Protein 3B0F (pdb70)

Nearest PDB structures (foldseek):
  3b0f-assembly1_A  TM=1.024E+00  e=1.279E-05  Mus musculus
  3b0f-assembly1_B  TM=9.857E-01  e=1.679E-05  Mus musculus
  3b0f-assembly1_B  TM=1.024E+00  e=8.388E-06  Mus musculus
  3b0f-assembly1_A  TM=9.857E-01  e=3.136E-05  Mus musculus

InterPro domains:
  IPR000270 PB1 domain [PF00564] (22-101)
  IPR000270 PB1 domain [SM00666] (3-102)
  IPR000433 Zinc finger, ZZ-type [PF00569] (123-163)
  IPR000433 Zinc finger, ZZ-type [PS01357] (128-154)
  IPR000433 Zinc finger, ZZ-type [PS50135] (123-173)
  IPR000433 Zinc finger, ZZ-type [SM00291] (122-165)
  IPR009060 UBA-like superfamily [SSF46934] (389-438)
  IPR015940 Ubiquitin-associated domain [PS50030] (391-436)
  IPR015940 Ubiquitin-associated domain [SM00165] (396-435)
  IPR033741 Sequestosome-1, UBA domain [PF16577] (381-442)
  IPR033741 Sequestosome-1, UBA domain [cd14320] (395-434)
  IPR034866 Sequestosome-1, PB1 domain [cd06402] (5-102)
  IPR043145 Zinc finger, ZZ-type superfamily [G3DSA:3.30.60.90] (116-167)
  IPR052260 Autophagy Receptor and Signaling Regulator [PTHR15090] (1-440)
  IPR053793 PB1-like domain [PS51745] (3-102)

Organism: Mus musculus (NCBI:txid10090)

Structure (mmCIF, N/CA/C/O backbone):
data_3B0F
#
_entry.id   3B0F
#
_cell.length_a   72.967
_cell.length_b   72.967
_cell.length_c   32.560
_cell.angle_alpha   90.00
_cell.angle_beta   90.00
_cell.angle_gamma   90.00
#
_symmetry.space_group_name_H-M   'P 43 21 2'
#
loop_
_entity.id
_entity.type
_entity.pdbx_description
1 polymer Sequestosome-1
2 non-polymer 'SULFATE ION'
3 water water
#
loop_
_atom_site.group_PDB
_atom_site.id
_atom_site.type_symbol
_atom_site.label_atom_id
_atom_site.label_alt_id
_atom_site.label_comp_id
_atom_site.label_asym_id
_atom_site.label_entity_id
_atom_site.label_seq_id
_atom_site.pdbx_PDB_ins_code
_atom_site.Cartn_x
_atom_site.Cartn_y
_atom_site.Cartn_z
_atom_site.occupancy
_atom_site.B_iso_or_equiv
_atom_site.auth_seq_id
_atom_site.auth_comp_id
_atom_site.auth_asym_id
_atom_site.auth_atom_id
_atom_site.pdbx_PDB_model_num
ATOM 1 N N . ASP A 1 8 ? 8.742 -3.593 -2.253 1.00 17.07 8 ASP A N 1
ATOM 2 C CA . ASP A 1 8 ? 9.310 -4.283 -1.061 1.00 16.08 8 ASP A CA 1
ATOM 3 C C . ASP A 1 8 ? 10.133 -5.479 -1.537 1.00 14.03 8 ASP A C 1
ATOM 4 O O . ASP A 1 8 ? 9.620 -6.368 -2.232 1.00 14.26 8 ASP A O 1
ATOM 9 N N . PRO A 1 9 ? 11.415 -5.525 -1.158 1.00 12.12 9 PRO A N 1
ATOM 10 C CA . PRO A 1 9 ? 12.219 -6.676 -1.587 1.00 11.83 9 PRO A CA 1
ATOM 11 C C . PRO A 1 9 ? 11.689 -8.025 -1.097 1.00 11.32 9 PRO A C 1
ATOM 12 O O . PRO A 1 9 ? 11.911 -9.029 -1.769 1.00 11.37 9 PRO A O 1
ATOM 16 N N . ARG A 1 10 ? 10.963 -8.077 0.019 1.00 10.16 10 ARG A N 1
ATOM 17 C CA . ARG A 1 10 ? 10.391 -9.342 0.445 1.00 10.49 10 ARG A CA 1
ATOM 18 C C . ARG A 1 10 ? 9.323 -9.821 -0.523 1.00 9.33 10 ARG A C 1
ATOM 19 O O . ARG A 1 10 ? 9.183 -10.999 -0.716 1.00 9.38 10 ARG A O 1
ATOM 27 N N . LEU A 1 11 ? 8.575 -8.914 -1.146 1.00 9.22 11 LEU A N 1
ATOM 28 C CA . LEU A 1 11 ? 7.595 -9.314 -2.158 1.00 8.89 11 LEU A CA 1
ATOM 29 C C . LEU A 1 11 ? 8.335 -9.845 -3.384 1.00 8.43 11 LEU A C 1
ATOM 30 O O . LEU A 1 11 ? 7.976 -10.882 -3.893 1.00 9.59 11 LEU A O 1
ATOM 35 N N . ILE A 1 12 ? 9.348 -9.128 -3.871 1.00 8.61 12 ILE A N 1
ATOM 36 C CA A ILE A 1 12 ? 10.106 -9.546 -5.036 0.50 8.39 12 ILE A CA 1
ATOM 37 C CA B ILE A 1 12 ? 10.045 -9.596 -5.066 0.50 8.30 12 ILE A CA 1
ATOM 38 C C . ILE A 1 12 ? 10.665 -10.959 -4.831 1.00 7.60 12 ILE A C 1
ATOM 39 O O . ILE A 1 12 ? 10.542 -11.851 -5.669 1.00 8.82 12 ILE A O 1
ATOM 48 N N A GLU A 1 13 ? 11.305 -11.147 -3.682 0.50 7.49 13 GLU A N 1
ATOM 49 N N B GLU A 1 13 ? 11.316 -11.122 -3.682 0.50 7.63 13 GLU A N 1
ATOM 50 C CA A GLU A 1 13 ? 11.989 -12.404 -3.438 0.50 7.71 13 GLU A CA 1
ATOM 51 C CA B GLU A 1 13 ? 11.987 -12.379 -3.393 0.50 8.12 13 GLU A CA 1
ATOM 52 C C A GLU A 1 13 ? 11.016 -13.553 -3.253 0.50 7.74 13 GLU A C 1
ATOM 53 C C B GLU A 1 13 ? 11.003 -13.529 -3.280 0.50 7.87 13 GLU A C 1
ATOM 54 O O A GLU A 1 13 ? 11.251 -14.653 -3.748 0.50 8.37 13 GLU A O 1
ATOM 55 O O B GLU A 1 13 ? 11.221 -14.603 -3.843 0.50 8.44 13 GLU A O 1
ATOM 66 N N . SER A 1 14 ? 9.914 -13.318 -2.550 1.00 7.38 14 SER A N 1
ATOM 67 C CA . SER A 1 14 ? 8.931 -14.383 -2.388 1.00 7.57 14 SER A CA 1
ATOM 68 C C . SER A 1 14 ? 8.178 -14.689 -3.699 1.00 8.16 14 SER A C 1
ATOM 69 O O . SER A 1 14 ? 7.960 -15.861 -3.960 1.00 7.90 14 SER A O 1
ATOM 72 N N . LEU A 1 15 ? 7.783 -13.678 -4.473 1.00 7.51 15 LEU A N 1
ATOM 73 C CA . LEU A 1 15 ? 7.198 -13.919 -5.784 1.00 8.38 15 LEU A CA 1
ATOM 74 C C . LEU A 1 15 ? 8.129 -14.712 -6.650 1.00 7.50 15 LEU A C 1
ATOM 75 O O . LEU A 1 15 ? 7.676 -15.649 -7.320 1.00 8.07 15 LEU A O 1
ATOM 80 N N . SER A 1 16 ? 9.417 -14.362 -6.646 1.00 7.30 16 SER A N 1
ATOM 81 C CA . SER A 1 16 ? 10.357 -15.062 -7.495 1.00 7.86 16 SER A CA 1
ATOM 82 C C . SER A 1 16 ? 10.418 -16.532 -7.121 1.00 7.16 16 SER A C 1
ATOM 83 O O . SER A 1 16 ? 10.431 -17.395 -7.993 1.00 8.62 16 SER A O 1
ATOM 86 N N . GLN A 1 17 ? 10.442 -16.819 -5.816 1.00 7.12 17 GLN A N 1
ATOM 87 C CA . GLN A 1 17 ? 10.496 -18.208 -5.381 1.00 7.26 17 GLN A CA 1
ATOM 88 C C . GLN A 1 17 ? 9.203 -18.934 -5.792 1.00 7.65 17 GLN A C 1
ATOM 89 O O . GLN A 1 17 ? 9.253 -20.084 -6.252 1.00 8.96 17 GLN A O 1
ATOM 95 N N . MET A 1 18 ? 8.046 -18.293 -5.648 1.00 7.94 18 MET A N 1
ATOM 96 C CA A MET A 1 18 ? 6.767 -18.901 -6.053 0.50 8.20 18 MET A CA 1
ATOM 97 C CA B MET A 1 18 ? 6.850 -19.009 -6.028 0.50 8.51 18 MET A CA 1
ATOM 98 C C . MET A 1 18 ? 6.694 -19.149 -7.557 1.00 7.84 18 MET A C 1
ATOM 99 O O . MET A 1 18 ? 6.177 -20.194 -8.031 1.00 7.79 18 MET A O 1
ATOM 108 N N . LEU A 1 19 ? 7.214 -18.205 -8.340 1.00 8.43 19 LEU A N 1
ATOM 109 C CA . LEU A 1 19 ? 7.228 -18.390 -9.799 1.00 8.85 19 LEU A CA 1
ATOM 110 C C . LEU A 1 19 ? 8.076 -19.562 -10.192 1.00 8.33 19 LEU A C 1
ATOM 111 O O . LEU A 1 19 ? 7.715 -20.328 -11.086 1.00 9.58 19 LEU A O 1
ATOM 116 N N . SER A 1 20 ? 9.164 -19.785 -9.455 1.00 8.32 20 SER A N 1
ATOM 117 C CA . SER A 1 20 ? 10.020 -20.916 -9.732 1.00 9.15 20 SER A CA 1
ATOM 118 C C . SER A 1 20 ? 9.338 -22.255 -9.413 1.00 9.64 20 SER A C 1
ATOM 119 O O . SER A 1 20 ? 9.689 -23.294 -9.972 1.00 10.61 20 SER A O 1
ATOM 122 N N . MET A 1 21 ? 8.344 -22.220 -8.529 1.00 9.76 21 MET A N 1
ATOM 123 C CA A MET A 1 21 ? 7.534 -23.398 -8.237 0.50 10.41 21 MET A CA 1
ATOM 124 C CA B MET A 1 21 ? 7.532 -23.403 -8.247 0.50 10.34 21 MET A CA 1
ATOM 125 C C . MET A 1 21 ? 6.417 -23.625 -9.244 1.00 10.75 21 MET A C 1
ATOM 126 O O . MET A 1 21 ? 5.667 -24.606 -9.134 1.00 12.50 21 MET A O 1
ATOM 135 N N . GLY A 1 22 ? 6.285 -22.741 -10.211 1.00 9.70 22 GLY A N 1
ATOM 136 C CA . GLY A 1 22 ? 5.265 -22.922 -11.229 1.00 11.24 22 GLY A CA 1
ATOM 137 C C . GLY A 1 22 ? 4.008 -22.149 -10.978 1.00 11.57 22 GLY A C 1
ATOM 138 O O . GLY A 1 22 ? 3.065 -22.336 -11.719 1.00 13.75 22 GLY A O 1
ATOM 139 N N . PHE A 1 23 ? 3.969 -21.287 -9.956 1.00 10.19 23 PHE A N 1
ATOM 140 C CA . PHE A 1 23 ? 2.816 -20.400 -9.738 1.00 11.57 23 PHE A CA 1
ATOM 141 C C . PHE A 1 23 ? 2.898 -19.092 -10.465 1.00 12.97 23 PHE A C 1
ATOM 142 O O . PHE A 1 23 ? 3.806 -18.273 -10.168 1.00 16.50 23 PHE A O 1
ATOM 150 N N . SER A 1 24 ? 1.898 -18.798 -11.273 1.00 11.95 24 SER A N 1
ATOM 151 C CA . SER A 1 24 ? 1.866 -17.519 -11.948 1.00 12.84 24 SER A CA 1
ATOM 152 C C . SER A 1 24 ? 1.240 -16.477 -11.050 1.00 11.95 24 SER A C 1
ATOM 153 O O . SER A 1 24 ? 0.779 -16.783 -9.927 1.00 14.84 24 SER A O 1
ATOM 156 N N . ASP A 1 25 ? 1.302 -15.228 -11.471 1.00 9.60 25 ASP A N 1
ATOM 157 C CA . ASP A 1 25 ? 0.670 -14.159 -10.705 1.00 9.92 25 ASP A CA 1
ATOM 158 C C . ASP A 1 25 ? -0.302 -13.413 -11.585 1.00 9.79 25 ASP A C 1
ATOM 159 O O . ASP A 1 25 ? -0.461 -12.192 -11.487 1.00 9.42 25 ASP A O 1
ATOM 164 N N . GLU A 1 26 ? -1.008 -14.141 -12.447 1.00 11.22 26 GLU A N 1
ATOM 165 C CA . GLU A 1 26 ? -1.938 -13.498 -13.358 1.00 12.29 26 GLU A CA 1
ATOM 166 C C . GLU A 1 26 ? -3.015 -12.812 -12.534 1.00 11.06 26 GLU A C 1
ATOM 167 O O . GLU A 1 26 ? -3.552 -13.384 -11.621 1.00 11.72 26 GLU A O 1
ATOM 173 N N . GLY A 1 27 ? -3.287 -11.548 -12.833 1.00 9.82 27 GLY A N 1
ATOM 174 C CA . GLY A 1 27 ? -4.249 -10.767 -12.075 1.00 10.30 27 GLY A CA 1
ATOM 175 C C . GLY A 1 27 ? -3.842 -10.376 -10.674 1.00 9.09 27 GLY A C 1
ATOM 176 O O . GLY A 1 27 ? -4.633 -9.794 -9.940 1.00 11.25 27 GLY A O 1
ATOM 177 N N . GLY A 1 28 ? -2.627 -10.718 -10.269 1.00 8.81 28 GLY A N 1
ATOM 178 C CA . GLY A 1 28 ? -2.122 -10.306 -8.954 1.00 8.14 28 GLY A CA 1
ATOM 179 C C . GLY A 1 28 ? -2.622 -11.178 -7.819 1.00 7.03 28 GLY A C 1
ATOM 180 O O . GLY A 1 28 ? -2.450 -10.789 -6.660 1.00 7.40 28 GLY A O 1
ATOM 181 N N . TRP A 1 29 ? -3.169 -12.381 -8.089 1.00 6.87 29 TRP A N 1
ATOM 182 C CA . TRP A 1 29 ? -3.650 -13.196 -6.981 1.00 5.61 29 TRP A CA 1
ATOM 183 C C . TRP A 1 29 ? -2.556 -13.625 -6.046 1.00 6.61 29 TRP A C 1
ATOM 184 O O . TRP A 1 29 ? -2.791 -13.697 -4.829 1.00 7.15 29 TRP 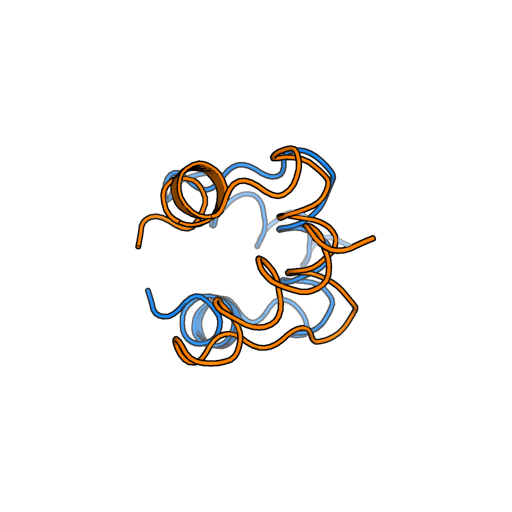A O 1
ATOM 195 N N . LEU A 1 30 ? -1.357 -13.874 -6.604 1.00 5.43 30 LEU A N 1
ATOM 196 C CA . LEU A 1 30 ? -0.272 -14.412 -5.793 1.00 6.78 30 LEU A CA 1
ATOM 197 C C . LEU A 1 30 ? 0.400 -13.291 -5.022 1.00 5.80 30 LEU A C 1
ATOM 198 O O . LEU A 1 30 ? 0.751 -13.440 -3.852 1.00 6.56 30 LEU A O 1
ATOM 203 N N . THR A 1 31 ? 0.517 -12.126 -5.632 1.00 6.18 31 THR A N 1
ATOM 204 C CA . THR A 1 31 ? 0.966 -10.941 -4.901 1.00 6.52 31 THR A CA 1
ATOM 205 C C . THR A 1 31 ? 0.048 -10.688 -3.701 1.00 6.69 31 THR A C 1
ATOM 206 O O . THR A 1 31 ? 0.515 -10.462 -2.576 1.00 6.74 31 THR A O 1
ATOM 210 N N . ARG A 1 32 ? -1.277 -10.755 -3.914 1.00 6.56 32 ARG A N 1
ATOM 211 C CA A ARG A 1 32 ? -2.297 -10.543 -2.868 0.50 6.90 32 ARG A CA 1
ATOM 212 C CA B ARG A 1 32 ? -2.178 -10.476 -2.803 0.50 6.65 32 ARG A CA 1
ATOM 213 C C . ARG A 1 32 ? -2.098 -11.580 -1.726 1.00 5.74 32 ARG A C 1
ATOM 214 O O . ARG A 1 32 ? -2.062 -11.236 -0.523 1.00 7.67 32 ARG A O 1
ATOM 229 N N . LEU A 1 33 ? -1.997 -12.861 -2.106 1.00 5.70 33 LEU A N 1
ATOM 230 C CA . LEU A 1 33 ? -1.761 -13.933 -1.131 1.00 6.55 33 LEU A CA 1
ATOM 231 C C . LEU A 1 33 ? -0.491 -13.670 -0.299 1.00 5.06 33 LEU A C 1
ATOM 232 O O . LEU A 1 33 ? -0.512 -13.758 0.933 1.00 6.78 33 LEU A O 1
ATOM 237 N N . LEU A 1 34 ? 0.617 -13.352 -0.964 1.00 5.50 34 LEU A N 1
ATOM 238 C CA . LEU A 1 34 ? 1.875 -13.148 -0.268 1.00 6.86 34 LEU A CA 1
ATOM 239 C C . LEU A 1 34 ? 1.780 -11.945 0.650 1.00 6.35 34 LEU A C 1
ATOM 240 O O . LEU A 1 34 ? 2.234 -12.009 1.789 1.00 7.04 34 LEU A O 1
ATOM 245 N N . GLN A 1 35 ? 1.129 -10.871 0.185 1.00 6.82 35 GLN A N 1
ATOM 246 C CA . GLN A 1 35 ? 0.948 -9.721 1.053 1.00 7.41 35 GLN A CA 1
ATOM 247 C C . GLN A 1 35 ? 0.160 -10.091 2.284 1.00 7.01 35 GLN A C 1
ATOM 248 O O . GLN A 1 35 ? 0.538 -9.699 3.420 1.00 8.26 35 GLN A O 1
ATOM 254 N N A THR A 1 36 ? -0.925 -10.866 2.154 0.50 7.08 36 THR A N 1
ATOM 255 N N B THR A 1 36 ? -0.895 -10.873 2.098 0.50 6.52 36 THR A N 1
ATOM 256 C CA A THR A 1 36 ? -1.724 -11.184 3.368 0.50 7.81 36 THR A CA 1
ATOM 257 C CA B THR A 1 36 ? -1.783 -11.149 3.210 0.50 7.10 36 THR A CA 1
ATOM 258 C C A THR A 1 36 ? -0.964 -12.036 4.341 0.50 8.12 36 THR A C 1
ATOM 259 C C B THR A 1 36 ? -1.149 -12.162 4.211 0.50 7.46 36 THR A C 1
ATOM 260 O O A THR A 1 36 ? -1.173 -12.017 5.563 0.50 9.04 36 THR A O 1
ATOM 261 O O B THR A 1 36 ? -1.582 -12.295 5.370 0.50 8.91 36 THR A O 1
ATOM 268 N N . LYS A 1 37 ? -0.056 -12.805 3.782 1.00 8.72 37 LYS A N 1
ATOM 269 C CA . LYS A 1 37 ? 0.769 -13.687 4.604 1.00 9.65 37 LYS A CA 1
ATOM 270 C C . LYS A 1 37 ? 2.125 -13.098 5.058 1.00 10.15 37 LYS A C 1
ATOM 271 O O . LYS A 1 37 ? 2.999 -13.843 5.554 1.00 11.41 37 LYS A O 1
ATOM 277 N N A ASN A 1 38 ? 2.300 -11.796 4.830 0.70 9.71 38 ASN A N 1
ATOM 278 N N B ASN A 1 38 ? 2.276 -11.770 4.979 0.30 9.57 38 ASN A N 1
ATOM 279 C CA A ASN A 1 38 ? 3.522 -11.118 5.219 0.70 10.18 38 ASN A CA 1
ATOM 280 C CA B ASN A 1 38 ? 3.565 -11.081 5.220 0.30 9.22 38 ASN A CA 1
ATOM 281 C C A ASN A 1 38 ? 4.732 -11.801 4.609 0.70 9.92 38 ASN A C 1
ATOM 282 C C B ASN A 1 38 ? 4.733 -11.858 4.620 0.30 9.18 38 ASN A C 1
ATOM 283 O O A ASN A 1 38 ? 5.801 -11.866 5.235 0.70 10.75 38 ASN A O 1
ATOM 284 O O B ASN A 1 38 ? 5.759 -12.070 5.281 0.30 9.59 38 ASN A O 1
ATOM 293 N N . TYR A 1 39 ? 4.559 -12.284 3.365 1.00 8.87 39 TYR A N 1
ATOM 294 C CA . TYR A 1 39 ? 5.651 -12.846 2.538 1.00 9.32 39 TYR A CA 1
ATOM 295 C C . TYR A 1 39 ? 6.174 -14.161 3.050 1.00 9.12 39 TYR A C 1
ATOM 296 O O . TYR A 1 39 ? 7.251 -14.589 2.630 1.00 11.23 39 TYR A O 1
ATOM 305 N N A ASP A 1 40 ? 5.405 -14.814 3.919 0.50 8.66 40 ASP A N 1
ATOM 306 N N B ASP A 1 40 ? 5.435 -14.798 3.950 0.50 9.27 40 ASP A N 1
ATOM 307 C CA A ASP A 1 40 ? 5.747 -16.119 4.513 0.50 8.91 40 ASP A CA 1
ATOM 308 C CA B ASP A 1 40 ? 5.867 -16.093 4.462 0.50 9.99 40 ASP A CA 1
ATOM 309 C C A ASP A 1 40 ? 5.384 -17.214 3.498 0.50 8.97 40 ASP A C 1
ATOM 310 C C B ASP A 1 40 ? 5.413 -17.183 3.490 0.50 9.56 40 ASP A C 1
ATOM 311 O O A ASP A 1 40 ? 4.201 -17.510 3.311 0.50 9.97 40 ASP A O 1
ATOM 312 O O B ASP A 1 40 ? 4.218 -17.448 3.332 0.50 10.46 40 ASP A O 1
ATOM 321 N N . ILE A 1 41 ? 6.378 -17.815 2.837 1.00 9.03 41 ILE A N 1
ATOM 322 C CA . ILE A 1 41 ? 6.087 -18.822 1.802 1.00 9.46 41 ILE A CA 1
ATOM 323 C C . ILE A 1 41 ? 5.431 -20.076 2.396 1.00 9.26 41 ILE A C 1
ATOM 324 O O . ILE A 1 41 ? 4.477 -20.570 1.805 1.00 9.97 41 ILE A O 1
ATOM 329 N N . GLY A 1 42 ? 5.921 -20.587 3.535 1.00 8.77 42 GLY A N 1
ATOM 330 C CA . GLY A 1 42 ? 5.247 -21.730 4.206 1.00 8.29 42 GLY A CA 1
ATOM 331 C C . GLY A 1 42 ? 3.747 -21.480 4.406 1.00 9.33 42 GLY A C 1
ATOM 332 O O . GLY A 1 42 ? 2.911 -22.335 4.103 1.00 9.31 42 GLY A O 1
ATOM 333 N N . ALA A 1 43 ? 3.416 -20.278 4.905 1.00 9.38 43 ALA A N 1
ATOM 334 C CA . ALA A 1 43 ? 2.025 -19.917 5.199 1.00 9.48 43 ALA A CA 1
ATOM 335 C C . ALA A 1 43 ? 1.226 -19.825 3.886 1.00 9.34 43 ALA A C 1
ATOM 336 O O . ALA A 1 43 ? 0.060 -20.283 3.818 1.00 9.25 43 ALA A O 1
ATOM 338 N N . ALA A 1 44 ? 1.826 -19.231 2.850 1.00 9.00 44 ALA A N 1
ATOM 339 C CA . ALA A 1 44 ? 1.144 -19.151 1.558 1.00 8.42 44 ALA A CA 1
ATOM 340 C C . ALA A 1 44 ? 0.864 -20.541 0.992 1.00 7.97 44 ALA A C 1
ATOM 341 O O . ALA A 1 44 ? -0.249 -20.822 0.545 1.00 8.15 44 ALA A O 1
ATOM 343 N N . LEU A 1 45 ? 1.847 -21.434 1.085 1.00 9.03 45 LEU A N 1
ATOM 344 C CA . LEU A 1 45 ? 1.666 -22.791 0.570 1.00 8.18 45 LEU A CA 1
ATOM 345 C C . LEU A 1 45 ? 0.577 -23.544 1.347 1.00 9.32 45 LEU A C 1
ATOM 346 O O . LEU A 1 45 ? -0.209 -24.312 0.766 1.00 9.20 45 LEU A O 1
ATOM 351 N N . ASP A 1 46 ? 0.543 -23.312 2.656 1.00 9.33 46 ASP A N 1
ATOM 352 C CA A ASP A 1 46 ? -0.504 -23.900 3.503 0.50 10.52 46 ASP A CA 1
ATOM 353 C CA B ASP A 1 46 ? -0.494 -23.915 3.495 0.50 10.94 46 ASP A CA 1
ATOM 354 C C . ASP A 1 46 ? -1.887 -23.431 3.062 1.00 10.51 46 ASP A C 1
ATOM 355 O O . ASP A 1 46 ? -2.841 -24.216 2.992 1.00 11.39 46 ASP A O 1
ATOM 364 N N . THR A 1 47 ? -2.002 -22.142 2.761 1.00 10.78 47 THR A N 1
ATOM 365 C CA . THR A 1 47 ? -3.311 -21.560 2.354 1.00 11.01 47 THR A CA 1
ATOM 366 C C . THR A 1 47 ? -3.826 -22.130 1.061 1.00 11.56 47 THR A C 1
ATOM 367 O O . THR A 1 47 ? -5.050 -22.352 0.922 1.00 11.86 47 THR A O 1
ATOM 371 N N . ILE A 1 48 ? -2.928 -22.376 0.112 1.00 10.76 48 ILE A N 1
ATOM 372 C CA . ILE A 1 48 ? -3.362 -22.977 -1.160 1.00 11.66 48 ILE A CA 1
ATOM 373 C C . ILE A 1 48 ? -3.382 -24.513 -1.120 1.00 12.04 48 ILE A C 1
ATOM 374 O O . ILE A 1 48 ? -3.608 -25.186 -2.151 1.00 13.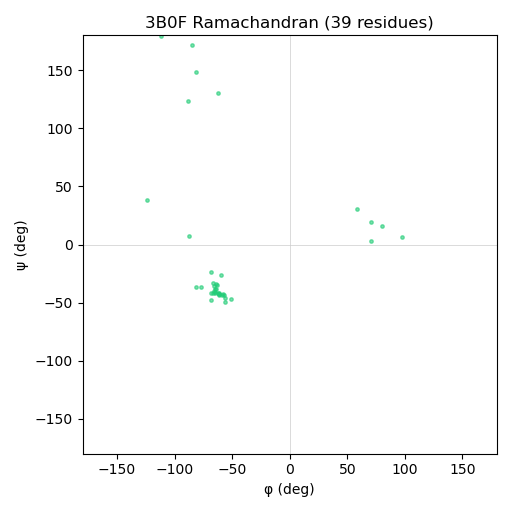00 48 ILE A O 1
ATOM 379 N N A GLN A 1 49 ? -3.138 -25.054 0.076 0.50 12.31 49 GLN A N 1
ATOM 380 N N B GLN A 1 49 ? -3.137 -25.050 0.077 0.50 12.68 49 GLN A N 1
ATOM 381 C CA A GLN A 1 49 ? -3.173 -26.495 0.332 0.50 12.96 49 GLN A CA 1
ATOM 382 C CA B GLN A 1 49 ? -3.201 -26.486 0.341 0.50 13.71 49 GLN A CA 1
ATOM 383 C C A GLN A 1 49 ? -2.185 -27.232 -0.555 0.50 13.71 49 GLN A C 1
ATOM 384 C C B GLN A 1 49 ? -2.184 -27.243 -0.523 0.50 14.10 49 GLN A C 1
ATOM 385 O O A GLN A 1 49 ? -2.467 -28.308 -1.088 0.50 14.69 49 GLN A O 1
ATOM 386 O O B GLN A 1 49 ? -2.445 -28.351 -0.999 0.50 14.94 49 GLN A O 1
ATOM 397 N N . TYR A 1 50 ? -1.001 -26.639 -0.682 1.00 14.87 50 TYR A N 1
ATOM 398 C CA . TYR A 1 50 ? 0.081 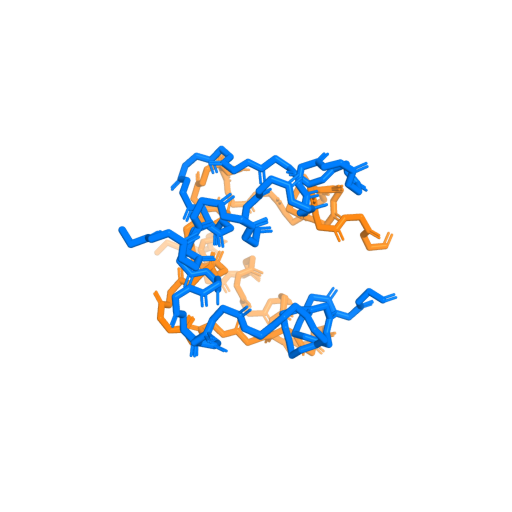-27.206 -1.490 1.00 16.04 50 TYR A CA 1
ATOM 399 C C . TYR A 1 50 ? 0.807 -28.261 -0.698 1.00 17.11 50 TYR A C 1
ATOM 400 O O . TYR A 1 50 ? 0.854 -29.348 -1.173 1.00 18.77 50 TYR A O 1
ATOM 409 N N . ASP B 1 8 ? -24.561 -12.406 -8.566 1.00 14.87 8 ASP B N 1
ATOM 410 C CA . ASP B 1 8 ? -23.795 -13.224 -9.567 1.00 14.73 8 ASP B CA 1
ATOM 411 C C . ASP B 1 8 ? -23.712 -14.678 -9.120 1.00 13.68 8 ASP B C 1
ATOM 412 O O . ASP B 1 8 ? -22.914 -15.008 -8.274 1.00 14.34 8 ASP B O 1
ATOM 417 N N . PRO B 1 9 ? -24.546 -15.552 -9.687 1.00 13.29 9 PRO B N 1
ATOM 418 C CA . PRO B 1 9 ? -24.559 -16.948 -9.224 1.00 13.74 9 PRO B CA 1
ATOM 419 C C . PRO B 1 9 ? -23.225 -17.679 -9.410 1.00 13.87 9 PRO B C 1
ATOM 420 O O . PRO B 1 9 ? -23.001 -18.662 -8.700 1.00 12.49 9 PRO B O 1
ATOM 424 N N A ARG B 1 10 ? -22.367 -17.224 -10.334 0.50 13.34 10 ARG B N 1
ATOM 425 N N B ARG B 1 10 ? -22.389 -17.253 -10.375 0.50 13.67 10 ARG B N 1
ATOM 426 C CA A ARG B 1 10 ? -21.097 -17.880 -10.541 0.50 11.26 10 ARG B CA 1
ATOM 427 C CA B ARG B 1 10 ? -21.087 -17.874 -10.583 0.50 12.19 10 ARG B CA 1
ATOM 428 C C A ARG B 1 10 ? -19.980 -17.454 -9.582 0.50 11.98 10 ARG B C 1
ATOM 429 C C B ARG B 1 10 ? -19.988 -17.455 -9.589 0.50 12.45 10 ARG B C 1
ATOM 430 O O A ARG B 1 10 ? -19.187 -18.292 -9.181 0.50 12.13 10 ARG B O 1
ATOM 431 O O B ARG B 1 10 ? -19.206 -18.300 -9.181 0.50 12.48 10 ARG B O 1
ATOM 446 N N . LEU B 1 11 ? -19.959 -16.198 -9.155 1.00 10.84 11 LEU B N 1
ATOM 447 C CA . LEU B 1 11 ? -19.067 -15.811 -8.055 1.00 11.69 11 LEU B CA 1
ATOM 448 C C . LEU B 1 11 ? -19.591 -16.677 -6.920 1.00 10.18 11 LEU B C 1
ATOM 449 O O . LEU B 1 11 ? -18.784 -17.214 -6.137 1.00 10.88 11 LEU B O 1
ATOM 454 N N . ILE B 1 12 ? -20.941 -16.692 -6.737 1.00 10.19 12 ILE B N 1
ATOM 455 C CA . ILE B 1 12 ? -21.447 -17.244 -5.485 1.00 8.57 12 ILE B CA 1
ATOM 456 C C . ILE B 1 12 ? -21.079 -18.718 -5.423 1.00 8.06 12 ILE B C 1
ATOM 457 O O . ILE B 1 12 ? -20.522 -19.166 -4.459 1.00 7.37 12 ILE B O 1
ATOM 462 N N A GLU B 1 13 ? -21.404 -19.466 -6.462 0.50 7.80 13 GLU B N 1
ATOM 463 N N B GLU B 1 13 ? -21.379 -19.463 -6.489 0.50 8.22 13 GLU B N 1
ATOM 464 C CA A GLU B 1 13 ? -21.198 -20.887 -6.426 0.50 7.91 13 GLU B CA 1
ATOM 465 C CA B GLU B 1 13 ? -21.122 -20.903 -6.586 0.50 8.71 13 GLU B CA 1
ATOM 466 C C A GLU B 1 13 ? -19.697 -21.187 -6.531 0.50 6.75 13 GLU B C 1
ATOM 467 C C B GLU B 1 13 ? -19.658 -21.177 -6.468 0.50 7.75 13 GLU B C 1
ATOM 468 O O A GLU B 1 13 ? -19.235 -22.059 -5.792 0.50 6.57 13 GLU B O 1
ATOM 469 O O B GLU B 1 13 ? -19.238 -22.031 -5.693 0.50 7.19 13 GLU B O 1
ATOM 480 N N A SER B 1 14 ? -18.913 -20.459 -7.362 0.50 7.16 14 SER B N 1
ATOM 481 N N B SER B 1 14 ? -18.878 -20.456 -7.267 0.50 8.66 14 SER B N 1
ATOM 482 C CA A SER B 1 14 ? -17.463 -20.792 -7.425 0.50 6.51 14 SER B CA 1
ATOM 483 C CA B SER B 1 14 ? -17.490 -20.764 -7.428 0.50 8.80 14 SER B CA 1
ATOM 484 C C A SER B 1 14 ? -16.765 -20.536 -6.091 0.50 7.07 14 SER B C 1
ATOM 485 C C B SER B 1 14 ? -16.721 -20.510 -6.110 0.50 8.13 14 SER B C 1
ATOM 486 O O A SER B 1 14 ? -16.064 -21.410 -5.608 0.50 7.75 14 SER B O 1
ATOM 487 O O B SER B 1 14 ? -15.973 -21.367 -5.626 0.50 8.38 14 SER B O 1
ATOM 492 N N . LEU B 1 15 ? -16.947 -19.340 -5.506 1.00 6.59 15 LEU B N 1
ATOM 493 C CA . LEU B 1 15 ? -16.315 -19.062 -4.248 1.00 6.80 15 LEU B CA 1
ATOM 494 C C . LEU B 1 15 ? -16.836 -19.961 -3.156 1.00 7.35 15 LEU B C 1
ATOM 495 O O . LEU B 1 15 ? -16.053 -20.476 -2.358 1.00 8.31 15 LEU B O 1
ATOM 500 N N . SER B 1 16 ? -18.144 -20.213 -3.116 1.00 6.21 16 SER B N 1
ATOM 501 C CA . SER B 1 16 ? -18.707 -21.061 -2.063 1.00 6.13 16 SER B CA 1
ATOM 502 C C . SER B 1 16 ? -18.125 -22.488 -2.162 1.00 5.67 16 SER B C 1
ATOM 503 O O . SER B 1 16 ? -17.790 -23.086 -1.125 1.00 6.99 16 SER B O 1
ATOM 506 N N . GLN B 1 17 ? -18.007 -23.009 -3.395 1.00 6.23 17 GLN B N 1
ATOM 507 C CA . GLN B 1 17 ? -17.469 -24.365 -3.552 1.00 6.56 17 GLN B CA 1
ATOM 508 C C . GLN B 1 17 ? -16.008 -24.385 -3.121 1.00 6.90 17 GLN B C 1
ATOM 509 O O . GLN B 1 17 ? -15.571 -25.364 -2.492 1.00 8.78 17 GLN B O 1
ATOM 515 N N . MET B 1 18 ? -15.235 -23.349 -3.458 1.00 7.09 18 MET B N 1
ATOM 516 C CA A MET B 1 18 ? -13.854 -23.395 -3.028 0.50 7.00 18 MET B CA 1
ATOM 517 C CA B MET B 1 18 ? -13.814 -23.255 -3.066 0.50 7.59 18 MET B CA 1
ATOM 518 C C . MET B 1 18 ? -13.679 -23.172 -1.533 1.00 6.99 18 MET B C 1
ATOM 519 O O . MET B 1 18 ? -12.784 -23.794 -0.936 1.00 8.09 18 MET B O 1
ATOM 528 N N . LEU B 1 19 ? -14.571 -22.386 -0.887 1.00 6.70 19 LEU B N 1
ATOM 529 C CA . LEU B 1 19 ? -14.543 -22.325 0.590 1.00 6.32 19 LEU B C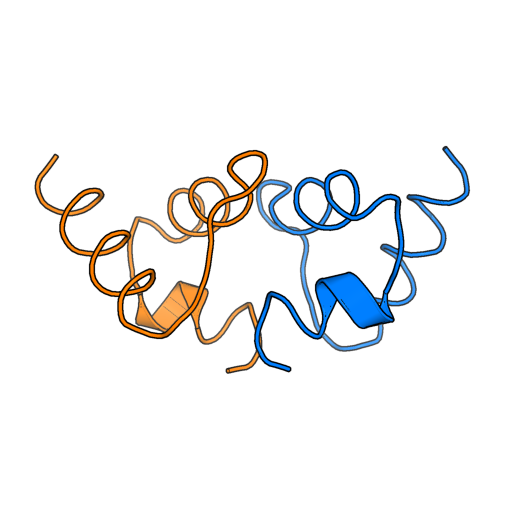A 1
ATOM 530 C C . LEU B 1 19 ? -14.819 -23.731 1.155 1.00 7.33 19 LEU B C 1
ATOM 531 O O . LEU B 1 19 ? -14.157 -24.178 2.089 1.00 8.83 19 LEU B O 1
ATOM 536 N N . SER B 1 20 ? -15.777 -24.455 0.578 1.00 6.98 20 SER B N 1
ATOM 537 C CA A SER B 1 20 ? -16.065 -25.789 1.108 0.50 7.71 20 SER B CA 1
ATOM 538 C CA B SER B 1 20 ? -16.097 -25.825 1.015 0.50 7.79 20 SER B CA 1
ATOM 539 C C . SER B 1 20 ? -14.882 -26.742 0.933 1.00 7.22 20 SER B C 1
ATOM 540 O O . SER B 1 20 ? -14.710 -27.666 1.751 1.00 8.91 20 SER B O 1
ATOM 545 N N A MET B 1 21 ? -14.049 -26.511 -0.091 0.50 4.61 21 MET B N 1
ATOM 546 N N B MET B 1 21 ? -14.045 -26.503 -0.087 0.50 4.63 21 MET B N 1
ATOM 547 C CA A MET B 1 21 ? -12.823 -27.309 -0.279 0.50 4.97 21 MET B CA 1
ATOM 548 C CA B MET B 1 21 ? -12.819 -27.287 -0.303 0.50 5.02 21 MET B CA 1
ATOM 549 C C A MET B 1 21 ? -11.706 -26.920 0.683 0.50 4.95 21 MET B C 1
ATOM 550 C C B MET B 1 21 ? -11.701 -26.906 0.665 0.50 4.96 21 MET B C 1
ATOM 551 O O A MET B 1 21 ? -10.636 -27.504 0.646 0.50 5.02 21 MET B O 1
ATOM 552 O O B MET B 1 21 ? -10.632 -27.487 0.621 0.50 4.94 21 MET B O 1
ATOM 561 N N . GLY B 1 22 ? -11.950 -25.919 1.518 1.00 5.10 22 GLY B N 1
ATOM 562 C CA . GLY B 1 22 ? -11.006 -25.513 2.569 1.00 6.24 22 GLY B CA 1
ATOM 563 C C . GLY B 1 22 ? -10.129 -24.311 2.245 1.00 6.36 22 GLY B C 1
ATOM 564 O O . GLY B 1 22 ? -9.187 -24.013 3.012 1.00 7.91 22 GLY B O 1
ATOM 565 N N . PHE B 1 23 ? -10.383 -23.642 1.113 1.00 6.31 23 PHE B N 1
ATOM 566 C CA . PHE B 1 23 ? -9.660 -22.378 0.791 1.00 7.06 23 PHE B CA 1
ATOM 567 C C . PHE B 1 23 ? -10.286 -21.208 1.501 1.00 9.31 23 PHE B C 1
ATOM 568 O O . PHE B 1 23 ? -11.431 -21.221 1.852 1.00 12.65 23 PHE B O 1
ATOM 576 N N . SER B 1 24 ? -9.485 -20.227 1.841 1.00 9.81 24 SER B N 1
ATOM 577 C CA . SER B 1 24 ? -10.041 -18.977 2.377 1.00 9.32 24 SER B CA 1
ATOM 578 C C . SER B 1 24 ? -9.839 -17.846 1.423 1.00 8.60 24 SER B C 1
ATOM 579 O O . SER B 1 24 ? -9.222 -18.019 0.361 1.00 8.65 24 SER B O 1
ATOM 582 N N . ASP B 1 25 ? -10.323 -16.663 1.816 1.00 7.54 25 ASP B N 1
ATOM 583 C CA . ASP B 1 25 ? -10.195 -15.552 0.957 1.00 7.88 25 ASP B CA 1
ATOM 584 C C . ASP B 1 25 ? -9.635 -14.347 1.659 1.00 8.49 25 ASP B C 1
ATOM 585 O O . ASP B 1 25 ? -10.059 -13.255 1.405 1.00 8.02 25 ASP B O 1
ATOM 590 N N A GLU B 1 26 ? -8.590 -14.553 2.475 0.50 9.43 26 GLU B N 1
ATOM 591 N N B GLU B 1 26 ? -8.647 -14.526 2.513 0.50 9.65 26 GLU B N 1
ATOM 592 C CA A GLU B 1 26 ? -7.958 -13.382 3.109 0.50 9.58 26 GLU B CA 1
ATOM 593 C CA B GLU B 1 26 ? -8.201 -13.334 3.188 0.50 10.07 26 GLU B CA 1
ATOM 594 C C A GLU B 1 26 ? -7.403 -12.375 2.138 0.50 9.25 26 GLU B C 1
ATOM 595 C C B GLU B 1 26 ? -7.476 -12.405 2.213 0.50 9.24 26 GLU B C 1
ATOM 596 O O A GLU B 1 26 ? -6.753 -12.750 1.140 0.50 8.46 26 GLU B O 1
ATOM 597 O O B GLU B 1 26 ? -6.796 -12.876 1.267 0.50 8.89 26 GLU B O 1
ATOM 608 N N . GLY B 1 27 ? -7.708 -11.109 2.371 1.00 9.26 27 GLY B N 1
ATOM 609 C CA . GLY B 1 27 ? -7.279 -10.080 1.460 1.00 8.93 27 GLY B CA 1
ATOM 610 C C . GLY B 1 27 ? -7.846 -10.211 0.060 1.00 6.97 27 GLY B C 1
ATOM 611 O O . GLY B 1 27 ? -7.436 -9.486 -0.838 1.00 9.14 27 GLY B O 1
ATOM 612 N N . GLY B 1 28 ? -8.864 -11.071 -0.130 1.00 8.14 28 GLY B N 1
ATOM 613 C CA . GLY B 1 28 ? -9.426 -11.252 -1.455 1.00 6.89 28 GLY B CA 1
ATOM 614 C C . GLY B 1 28 ? -8.525 -11.979 -2.459 1.00 5.43 28 GLY B C 1
ATOM 615 O O . GLY B 1 28 ? -8.750 -11.857 -3.666 1.00 5.88 28 GLY B O 1
ATOM 616 N N . TRP B 1 29 ? -7.514 -12.731 -1.981 1.00 6.50 29 TRP B N 1
ATOM 617 C CA . TRP B 1 29 ? -6.624 -13.458 -2.929 1.00 5.42 29 TRP B CA 1
ATOM 618 C C . TRP B 1 29 ? -7.402 -14.415 -3.814 1.00 5.00 29 TRP B C 1
ATOM 619 O O . TRP B 1 29 ? -7.122 -14.487 -5.026 1.00 4.93 29 TRP B O 1
ATOM 630 N N . LEU B 1 30 ? -8.368 -15.145 -3.232 1.00 4.18 30 LEU B N 1
ATOM 631 C CA . LEU B 1 30 ? -9.095 -16.165 -3.960 1.00 6.06 30 LEU B CA 1
ATOM 632 C C . LEU B 1 30 ? -10.145 -15.530 -4.874 1.00 4.92 30 LEU B C 1
ATOM 633 O O . LEU B 1 30 ? -10.333 -15.946 -6.000 1.00 4.81 30 LEU B O 1
ATOM 638 N N . THR B 1 31 ? -10.770 -14.445 -4.419 1.00 5.22 31 THR B N 1
ATOM 639 C CA . THR B 1 31 ? -11.628 -13.656 -5.310 1.00 4.56 31 THR B CA 1
ATOM 640 C C . THR B 1 31 ? -10.846 -13.153 -6.504 1.00 4.42 31 THR B C 1
ATOM 641 O O . THR B 1 31 ? -11.326 -13.226 -7.597 1.00 4.60 31 THR B O 1
ATOM 645 N N A ARG B 1 32 ? -9.625 -12.625 -6.310 0.50 5.02 32 ARG B N 1
ATOM 646 N N B ARG B 1 32 ? -9.640 -12.686 -6.277 0.50 4.89 32 ARG B N 1
ATOM 647 C CA A ARG B 1 32 ? -8.749 -12.185 -7.438 0.50 5.02 32 ARG B CA 1
ATOM 648 C CA B ARG B 1 32 ? -8.814 -12.195 -7.345 0.50 4.79 32 ARG B CA 1
ATOM 649 C C A ARG B 1 32 ? -8.481 -13.330 -8.413 0.50 5.04 32 ARG B C 1
ATOM 650 C C B ARG B 1 32 ? -8.480 -13.308 -8.369 0.50 4.96 32 ARG B C 1
ATOM 651 O O A ARG B 1 32 ? -8.616 -13.190 -9.649 0.50 5.81 32 ARG B O 1
ATOM 652 O O B ARG B 1 32 ? -8.617 -13.130 -9.598 0.50 6.00 32 ARG B O 1
ATOM 667 N N . LEU B 1 33 ? -8.085 -14.476 -7.863 1.00 3.73 33 LEU B N 1
ATOM 668 C CA . LEU B 1 33 ? -7.800 -15.628 -8.703 1.00 4.76 33 LEU B CA 1
ATOM 669 C C . LEU B 1 33 ? -9.041 -16.021 -9.505 1.00 5.46 33 LEU B C 1
ATOM 670 O O . LEU B 1 33 ? -8.972 -16.229 -10.736 1.00 5.45 33 LEU B O 1
ATOM 675 N N . LEU B 1 34 ? -10.163 -16.193 -8.826 1.00 4.70 34 LEU B N 1
ATOM 676 C CA . LEU B 1 34 ? -11.373 -16.630 -9.522 1.00 4.69 34 LEU B CA 1
ATOM 677 C C . LEU B 1 34 ? -11.769 -15.597 -10.559 1.00 6.25 34 LEU B C 1
ATOM 678 O O . LEU B 1 34 ? -12.152 -15.982 -11.660 1.00 7.09 34 LEU B O 1
ATOM 683 N N . GLN B 1 35 ? -11.689 -14.303 -10.261 1.00 6.21 35 GLN B N 1
ATOM 684 C CA . GLN B 1 35 ? -12.047 -13.306 -11.288 1.00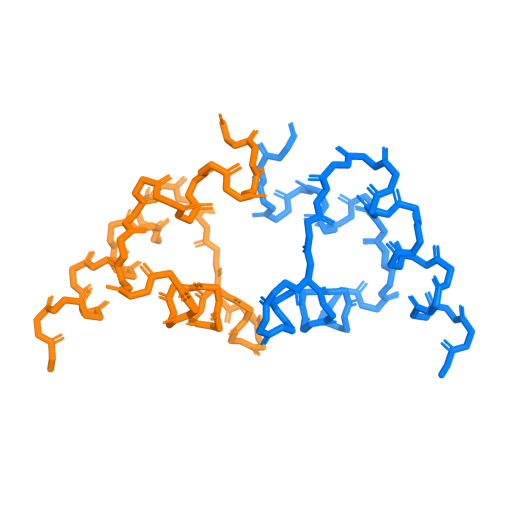 6.89 35 GLN B CA 1
ATOM 685 C C . GLN B 1 35 ? -11.150 -13.468 -12.537 1.00 7.62 35 GLN B C 1
ATOM 686 O O . GLN B 1 35 ? -11.624 -13.438 -13.693 1.00 7.11 35 GLN B O 1
ATOM 692 N N A THR B 1 36 ? -9.851 -13.600 -12.316 0.50 6.57 36 THR B N 1
ATOM 693 N N B THR B 1 36 ? -9.846 -13.628 -12.307 0.50 7.38 36 THR B N 1
ATOM 694 C CA A THR B 1 36 ? -8.931 -13.760 -13.426 0.50 6.71 36 THR B CA 1
ATOM 695 C CA B THR B 1 36 ? -8.886 -13.760 -13.404 0.50 8.25 36 THR B CA 1
ATOM 696 C C A THR B 1 36 ? -9.329 -14.957 -14.283 0.50 6.77 36 THR B C 1
ATOM 697 C C B THR B 1 36 ? -9.103 -15.042 -14.225 0.50 7.76 36 THR B C 1
ATOM 698 O O A THR B 1 36 ? -9.333 -14.867 -15.522 0.50 6.73 36 THR B O 1
ATOM 699 O O B THR B 1 36 ? -8.717 -15.113 -15.389 0.50 8.30 36 THR B O 1
ATOM 706 N N . LYS B 1 37 ? -9.748 -16.040 -13.609 1.00 6.11 37 LYS B N 1
ATOM 707 C CA . LYS B 1 37 ? -10.123 -17.261 -14.263 1.00 6.46 37 LYS B CA 1
ATOM 708 C C . LYS B 1 37 ? -11.592 -17.366 -14.635 1.00 6.28 37 LYS B C 1
ATOM 709 O O . LYS B 1 37 ? -12.101 -18.453 -14.857 1.00 6.84 37 LYS B O 1
ATOM 715 N N . ASN B 1 38 ? -12.255 -16.216 -14.727 1.00 6.24 38 ASN B N 1
ATOM 716 C CA . ASN B 1 38 ? -13.659 -16.173 -15.160 1.00 5.81 38 ASN B CA 1
ATOM 717 C C . ASN B 1 38 ? -14.618 -16.992 -14.309 1.00 5.80 38 ASN B C 1
ATOM 718 O O . ASN B 1 38 ? -15.607 -17.513 -14.757 1.00 5.23 38 ASN B O 1
ATOM 723 N N . TYR B 1 39 ? -14.282 -17.099 -13.027 1.00 6.01 39 TYR B N 1
ATOM 724 C CA . TYR B 1 39 ? -15.042 -17.890 -12.023 1.00 5.65 39 TYR B CA 1
ATOM 725 C C . TYR B 1 39 ? -15.056 -19.383 -12.294 1.00 5.82 39 TYR B C 1
ATOM 726 O O . TYR B 1 39 ? -15.920 -20.096 -11.791 1.00 6.60 39 TYR B O 1
ATOM 735 N N A ASP B 1 40 ? -14.085 -19.878 -13.068 0.50 5.49 40 ASP B N 1
ATOM 736 N N B ASP B 1 40 ? -14.058 -19.855 -13.034 0.50 5.85 40 ASP B N 1
ATOM 737 C CA A ASP B 1 40 ? -13.995 -21.311 -13.329 0.50 6.63 40 ASP B CA 1
ATOM 738 C CA B ASP B 1 40 ? -13.955 -21.257 -13.351 0.50 7.39 40 ASP B CA 1
ATOM 739 C C A ASP B 1 40 ? -13.134 -21.969 -12.264 0.50 6.71 40 ASP B C 1
ATOM 740 C C B ASP B 1 40 ? -13.119 -21.979 -12.281 0.50 7.09 40 ASP B C 1
ATOM 741 O O A ASP B 1 40 ? -11.932 -21.693 -12.168 0.50 7.48 40 ASP B O 1
ATOM 742 O O B ASP B 1 40 ? -11.910 -21.740 -12.189 0.50 7.73 40 ASP B O 1
ATOM 751 N N . ILE B 1 41 ? -13.757 -22.852 -11.492 1.00 7.19 41 ILE B N 1
ATOM 752 C CA . ILE B 1 41 ? -13.073 -23.545 -10.427 1.00 6.94 41 ILE B CA 1
ATOM 753 C C . ILE B 1 41 ? -11.893 -24.363 -10.946 1.00 6.73 41 ILE B C 1
ATOM 754 O O . ILE B 1 41 ? -10.813 -24.333 -10.368 1.00 7.32 41 ILE B O 1
ATOM 759 N N . GLY B 1 42 ? -12.086 -25.109 -12.030 1.00 6.46 42 GLY B N 1
ATOM 760 C CA . GLY B 1 42 ? -10.996 -25.972 -12.516 1.00 6.73 42 GLY B CA 1
ATOM 761 C C . GLY B 1 42 ? -9.744 -25.181 -12.845 1.00 6.54 42 GLY B C 1
ATOM 762 O O . GLY B 1 42 ? -8.645 -25.562 -12.506 1.00 7.38 42 GLY B O 1
ATOM 763 N N . ALA B 1 43 ? -9.918 -24.049 -13.513 1.00 7.30 43 ALA B N 1
ATOM 764 C CA . ALA B 1 43 ? -8.792 -23.194 -13.882 1.00 7.06 43 ALA B CA 1
ATOM 765 C C . ALA B 1 43 ? -8.123 -22.601 -12.641 1.00 7.33 43 ALA B C 1
ATOM 766 O O . ALA B 1 43 ? -6.889 -22.527 -12.587 1.00 8.17 43 ALA B O 1
ATOM 768 N N . ALA B 1 44 ? -8.914 -22.270 -11.610 1.00 7.35 44 ALA B N 1
ATOM 769 C CA . ALA B 1 44 ? -8.334 -21.757 -10.381 1.00 7.81 44 ALA B CA 1
ATOM 770 C C . ALA B 1 44 ? -7.542 -22.867 -9.664 1.00 6.92 44 ALA B C 1
ATOM 771 O O . ALA B 1 44 ? -6.397 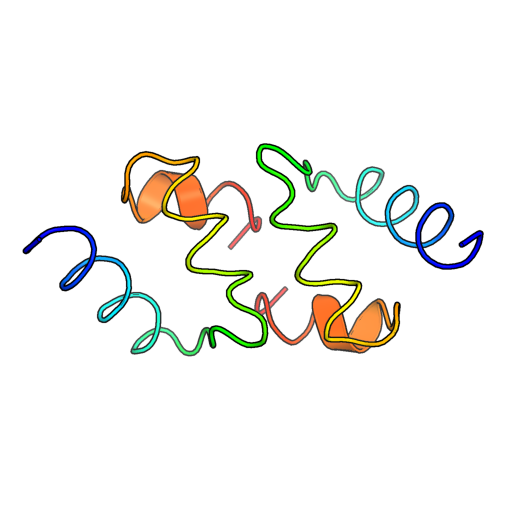-22.651 -9.251 1.00 7.32 44 ALA B O 1
ATOM 773 N N . LEU B 1 45 ? -8.097 -24.084 -9.639 1.00 7.66 45 LEU B N 1
ATOM 774 C CA . LEU B 1 45 ? -7.383 -25.222 -9.048 1.00 7.55 45 LEU B CA 1
ATOM 775 C C . LEU B 1 45 ? -6.104 -25.534 -9.791 1.00 8.48 45 LEU B C 1
ATOM 776 O O . LEU B 1 45 ? -5.088 -25.866 -9.159 1.00 8.52 45 LEU B O 1
ATOM 781 N N A ASP B 1 46 ? -6.147 -25.454 -11.124 0.50 8.61 46 ASP B N 1
ATOM 782 N N B ASP B 1 46 ? -6.129 -25.425 -11.113 0.50 9.41 46 ASP B N 1
ATOM 783 C CA A ASP B 1 46 ? -4.936 -25.683 -11.923 0.50 9.39 46 ASP B CA 1
ATOM 784 C CA B ASP B 1 46 ? -4.923 -25.703 -11.888 0.50 10.94 46 ASP B CA 1
ATOM 785 C C A ASP B 1 46 ? -3.868 -24.670 -11.518 0.50 9.78 46 ASP B C 1
ATOM 786 C C B ASP B 1 46 ? -3.842 -24.645 -11.626 0.50 10.71 46 ASP B C 1
ATOM 787 O O A ASP B 1 46 ? -2.702 -25.033 -11.288 0.50 10.53 46 ASP B O 1
ATOM 788 O O B ASP B 1 46 ? -2.637 -24.954 -11.594 0.50 11.18 46 ASP B O 1
ATOM 797 N N . THR B 1 47 ? -4.269 -23.398 -11.429 1.00 10.25 47 THR B N 1
ATOM 798 C CA . THR B 1 47 ? -3.318 -22.315 -11.171 1.00 10.42 47 THR B CA 1
ATOM 799 C C . THR B 1 47 ? -2.640 -22.497 -9.844 1.00 9.40 47 THR B C 1
ATOM 800 O O . THR B 1 47 ? -1.443 -22.170 -9.714 1.00 10.94 47 THR B O 1
ATOM 804 N N . ILE B 1 48 ? -3.380 -22.960 -8.821 1.00 10.26 48 ILE B N 1
ATOM 805 C CA . ILE B 1 48 ? -2.763 -23.187 -7.523 1.00 10.21 48 ILE B 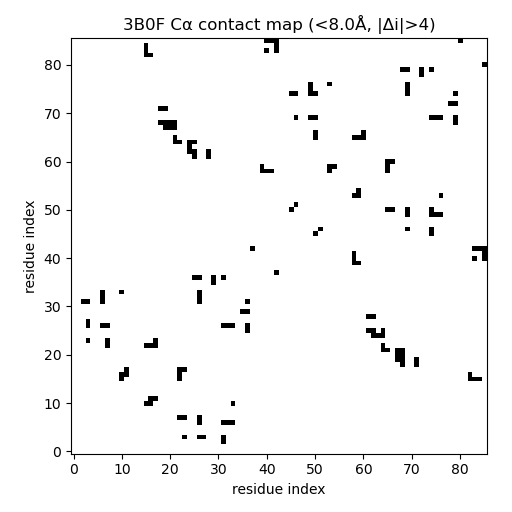CA 1
ATOM 806 C C . ILE B 1 48 ? -2.137 -24.593 -7.384 1.00 10.53 48 ILE B C 1
ATOM 807 O O . ILE B 1 48 ? -1.718 -24.977 -6.310 1.00 10.86 48 ILE B O 1
ATOM 812 N N . GLN B 1 49 ? -2.113 -25.325 -8.504 1.00 12.00 49 GLN B N 1
ATOM 813 C CA A GLN B 1 49 ? -1.490 -26.661 -8.598 0.50 12.00 49 GLN B CA 1
ATOM 814 C CA B GLN B 1 49 ? -1.477 -26.650 -8.601 0.50 12.12 49 GLN B CA 1
ATOM 815 C C . GLN B 1 49 ? -2.098 -27.647 -7.603 1.00 12.57 49 GLN B C 1
ATOM 816 O O . GLN B 1 49 ? -1.410 -28.441 -6.975 1.00 13.51 49 G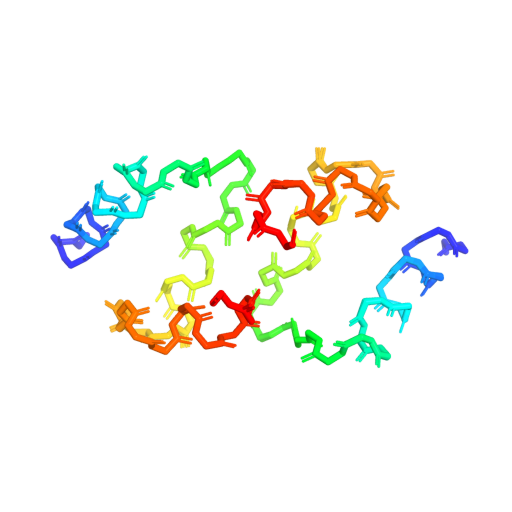LN B O 1
ATOM 827 N N . TYR B 1 50 ? -3.427 -27.604 -7.479 1.00 13.24 50 TYR B N 1
ATOM 828 C CA . TYR B 1 50 ? -4.167 -28.480 -6.559 1.00 14.44 50 TYR B CA 1
ATOM 829 C C . TYR B 1 50 ? -4.158 -30.003 -6.879 1.00 16.94 50 TYR B C 1
ATOM 830 O O . TYR B 1 50 ? -3.986 -30.405 -8.035 1.00 20.16 50 TYR B O 1
#

Foldseek 3Di:
DVLLVVLQVVVVVVVDDCVVNPVVVLCVVVVSDNVVSCVVVVD/DVLLVVLVVVVVVVVDDQVVNPLVVLCVVVVSDNVSSCVVVPD

Secondary structure (DSSP, 8-state):
-HHHHHHHHHHHHTT---GGGHHHHHHHHTTT-HHHHHHHTT-/-HHHHHHHHHHHHTT---GGGHHHHHHHHTTT-HHHHHHHTT-

Sequence (86 aa):
DPRLIIEESLSQMMLSMMGFSDEGGWLTRRLLQTTKNNYDDIGAALDDTIQQYDPRRLIEESSLSQMMLSSMMGFSDEEGGWLTRRLLQTTKNYDDIGAALDDTIQQY

GO terms:
  GO:1900273 positive regulation of long-term synaptic potentiation (P, IMP)
  GO:1903078 positive regulation of protein localization to plasma membrane (P, IMP)
  GO:0035255 ionotropic glutamate receptor binding (F, IPI)
  GO:0070530 K63-linked polyubiquitin modification-dependent protein binding (F, IDA)
  GO:0043232 intracellular membraneless organelle (C, IDA)
  GO:0035973 aggrephagy (P, IDA)
  GO:0030674 protein-macromolecule adaptor activity (F, IDA)
  GO:0140694 membraneless organelle assembly (P, IDA)
  GO:0031397 negative regulation of protein ubiquitination (P, IDA)
  GO:0006914 autophagy (P, IDA)
  GO:0140036 ubiquitin-modified protein reader activity (F, IDA)
  GO:0140693 molecular condensate scaffold activity (F, IDA)
  GO:0005634 nucleus (C, EXP)
  GO:0005515 protein binding (F, IPI)
  GO:0044754 autolysosome (C, IDA)
  GO:0097225 sperm midpiece (C, IDA)
  GO:0000407 phagophore assembly site (C, IDA)
  GO:0005776 autophagosome (C, IDA)
  GO:0016235 aggresome (C, IDA)
  GO:0042802 identical protein binding (F, IDA)

Radius of gyration: 12.2 Å; Cα contacts (8 Å, |Δi|>4): 107; chains: 2; bounding box: 37×24×20 Å

B-factor: mean 11.04, std 5.78, range [2.58, 42.9]

Solvent-accessible surface area: 4655 Å² total; per-residue (Å²): 88,95,138,32,115,113,6,31,61,105,0,96,101,62,54,2,57,41,95,53,17,0,0,26,50,0,0,63,34,51,113,44,75,52,44,29,0,36,112,19,0,73,131,103,104,116,63,101,92,2,28,53,84,0,86,102,70,53,5,50,44,112,44,23,0,0,37,90,0,0,98,39,41,103,38,65,46,44,36,0,33,112,17,0,73,133